Protein AF-A0A9P0Q7F2-F1 (afdb_monomer)

Organism: Acanthoscelides obtectus (NCBI:txid200917)

Structure (mmCIF, N/CA/C/O backbone):
data_AF-A0A9P0Q7F2-F1
#
_entry.id   AF-A0A9P0Q7F2-F1
#
loop_
_atom_site.group_PDB
_atom_site.id
_atom_site.type_symbol
_atom_site.label_atom_id
_atom_site.label_alt_id
_atom_site.label_comp_id
_atom_site.label_asym_id
_atom_site.label_entity_id
_atom_site.label_seq_id
_atom_site.pdbx_PDB_ins_code
_atom_site.Cartn_x
_atom_site.Cartn_y
_atom_site.Cartn_z
_atom_site.occupancy
_atom_site.B_iso_or_equiv
_atom_site.auth_seq_id
_atom_site.auth_comp_id
_atom_site.auth_asym_id
_atom_site.auth_atom_id
_atom_site.pdbx_PDB_model_num
ATOM 1 N N . MET A 1 1 ? 17.631 -4.843 -1.954 1.00 47.88 1 MET A N 1
ATOM 2 C CA . MET A 1 1 ? 16.238 -4.511 -2.322 1.00 47.88 1 MET A CA 1
ATOM 3 C C . MET A 1 1 ? 15.804 -3.339 -1.454 1.00 47.88 1 MET A C 1
ATOM 5 O O . MET A 1 1 ? 15.870 -3.463 -0.238 1.00 47.88 1 MET A O 1
ATOM 9 N N . PHE A 1 2 ? 15.489 -2.182 -2.038 1.00 54.12 2 PHE A N 1
ATOM 10 C CA . PHE A 1 2 ? 15.046 -1.016 -1.267 1.00 54.12 2 PHE A CA 1
ATOM 11 C C . PHE A 1 2 ? 13.573 -1.187 -0.888 1.00 54.12 2 PHE A C 1
ATOM 13 O O . PHE A 1 2 ? 12.737 -1.446 -1.750 1.00 54.12 2 PHE A O 1
ATOM 20 N N . ILE A 1 3 ? 13.256 -1.047 0.397 1.00 61.12 3 ILE A N 1
ATOM 21 C CA . ILE A 1 3 ? 11.877 -1.055 0.883 1.00 61.12 3 ILE A CA 1
ATOM 22 C C . ILE A 1 3 ? 11.264 0.326 0.612 1.00 61.12 3 ILE A C 1
ATOM 24 O O . ILE A 1 3 ? 11.660 1.315 1.224 1.00 61.12 3 ILE A O 1
ATOM 28 N N . SER A 1 4 ? 10.291 0.398 -0.299 1.00 71.50 4 SER A N 1
ATOM 29 C CA 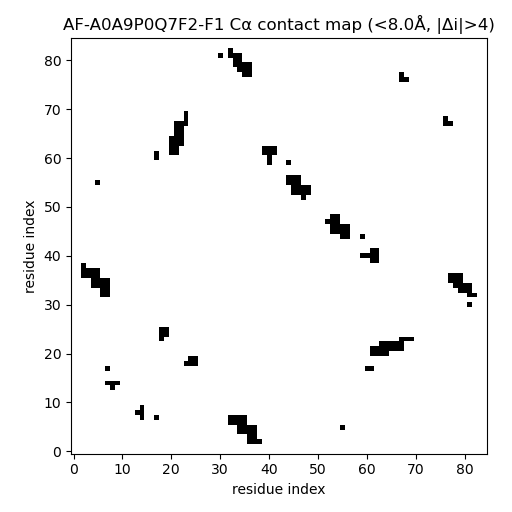. SER A 1 4 ? 9.439 1.584 -0.483 1.00 71.50 4 SER A CA 1
ATOM 30 C C . SER A 1 4 ? 8.137 1.466 0.318 1.00 71.50 4 SER A C 1
ATOM 32 O O . SER A 1 4 ? 7.657 0.353 0.553 1.00 71.50 4 SER A O 1
ATOM 34 N N . HIS A 1 5 ? 7.571 2.602 0.729 1.00 77.38 5 HIS A N 1
ATOM 35 C CA . HIS A 1 5 ? 6.316 2.690 1.479 1.00 77.38 5 HIS A CA 1
ATOM 36 C C . HIS A 1 5 ? 5.205 3.264 0.591 1.00 77.38 5 HIS A C 1
ATOM 38 O O . HIS A 1 5 ? 5.432 4.239 -0.127 1.00 77.38 5 HIS A O 1
ATOM 44 N N . LYS A 1 6 ? 4.015 2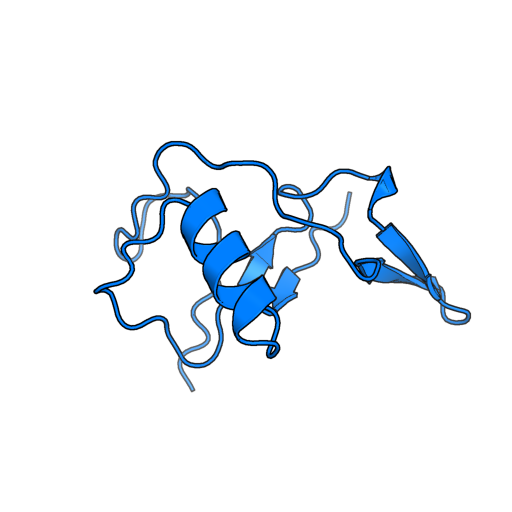.660 0.626 1.00 78.62 6 LYS A N 1
ATOM 45 C CA . LYS A 1 6 ? 2.832 3.051 -0.151 1.00 78.62 6 LYS A CA 1
ATOM 46 C C . LYS A 1 6 ? 1.725 3.526 0.776 1.00 78.62 6 LYS A C 1
ATOM 48 O O . LYS A 1 6 ? 1.457 2.888 1.786 1.00 78.62 6 LYS A O 1
ATOM 53 N N . ILE A 1 7 ? 1.113 4.653 0.439 1.00 78.94 7 ILE A N 1
ATOM 54 C CA . ILE A 1 7 ? -0.006 5.212 1.201 1.00 78.94 7 ILE A CA 1
ATOM 55 C C . ILE A 1 7 ? -1.254 4.378 0.904 1.00 78.94 7 ILE A C 1
ATOM 57 O O . ILE A 1 7 ? -1.412 3.880 -0.212 1.00 78.94 7 ILE A O 1
ATOM 61 N N . LEU A 1 8 ? -2.128 4.225 1.900 1.00 78.75 8 LEU A N 1
ATOM 62 C CA . LEU A 1 8 ? -3.481 3.718 1.674 1.00 78.75 8 LEU A CA 1
ATOM 63 C C . LEU A 1 8 ? -4.176 4.505 0.544 1.00 78.75 8 LEU A C 1
ATOM 65 O O . LEU A 1 8 ? -4.024 5.727 0.459 1.00 78.75 8 LEU A O 1
ATOM 69 N N . PRO A 1 9 ? -4.953 3.834 -0.318 1.00 81.25 9 PRO A N 1
ATOM 70 C CA . PRO A 1 9 ? -5.692 4.509 -1.369 1.00 81.25 9 PRO A CA 1
ATOM 71 C C . PRO A 1 9 ? -6.697 5.491 -0.763 1.00 81.25 9 PRO A C 1
ATOM 73 O O . PRO A 1 9 ? -7.364 5.188 0.225 1.00 81.25 9 PRO A O 1
ATOM 76 N N . SER A 1 10 ? -6.808 6.671 -1.375 1.00 80.06 10 SER A N 1
ATOM 77 C CA . SER A 1 10 ? -7.822 7.669 -1.010 1.00 80.06 10 SER A CA 1
ATOM 78 C C . SER A 1 10 ? -9.219 7.299 -1.515 1.00 80.06 10 SER A C 1
ATOM 80 O O . SER A 1 10 ? -10.204 7.832 -1.012 1.00 80.06 10 SER A O 1
ATOM 82 N N . ASP A 1 11 ? -9.301 6.398 -2.499 1.00 84.75 11 ASP A N 1
ATOM 83 C CA . ASP A 1 11 ? -10.564 5.842 -2.975 1.00 84.75 11 ASP A CA 1
ATOM 84 C C . ASP A 1 11 ? -11.238 5.008 -1.864 1.00 84.75 11 ASP A C 1
ATOM 86 O O . ASP A 1 11 ? -10.632 4.042 -1.387 1.00 84.75 11 ASP A O 1
ATOM 90 N N . PRO A 1 12 ? -12.479 5.333 -1.451 1.00 83.88 12 PRO A N 1
ATOM 91 C CA . PRO A 1 12 ? -13.139 4.659 -0.334 1.00 83.88 12 PRO A CA 1
ATOM 92 C C . PRO A 1 12 ? -13.366 3.159 -0.547 1.00 83.88 12 PRO A C 1
ATOM 94 O O . PRO A 1 12 ? -13.273 2.388 0.410 1.00 83.88 12 PRO A O 1
ATOM 97 N N . ALA A 1 13 ? -13.659 2.725 -1.776 1.00 86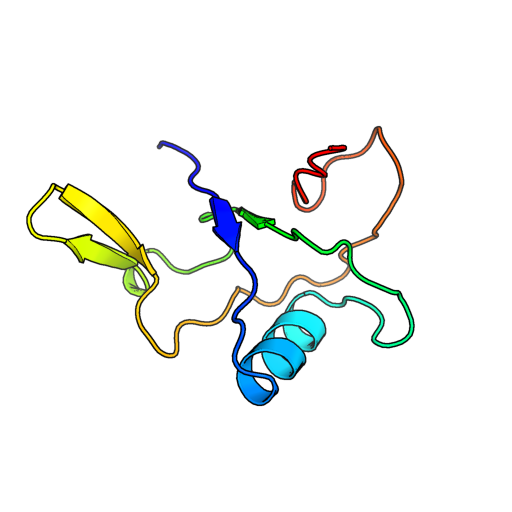.88 13 ALA A N 1
ATOM 98 C CA . ALA A 1 13 ? -13.929 1.319 -2.062 1.00 86.88 13 ALA A CA 1
ATOM 99 C C . ALA A 1 13 ? -12.643 0.490 -1.951 1.00 86.88 13 ALA A C 1
ATOM 101 O O . ALA A 1 13 ? -12.604 -0.517 -1.238 1.00 86.88 13 ALA A O 1
ATOM 102 N N . LYS A 1 14 ? -11.558 0.965 -2.569 1.00 85.44 14 LYS A N 1
ATOM 103 C CA . LYS A 1 14 ? -10.233 0.343 -2.486 1.00 85.44 14 LYS A CA 1
ATOM 104 C C . LYS A 1 14 ? -9.676 0.388 -1.062 1.00 85.44 14 LYS A C 1
ATOM 106 O O . LYS A 1 14 ? -9.057 -0.571 -0.608 1.00 85.44 14 LYS A O 1
ATOM 111 N N . HIS A 1 15 ? -9.959 1.458 -0.321 1.00 84.56 15 HIS A N 1
ATOM 112 C CA . HIS A 1 15 ? -9.582 1.596 1.084 1.00 84.56 15 HIS A CA 1
ATOM 113 C C . HIS A 1 15 ? -10.192 0.493 1.962 1.00 84.56 15 HIS A C 1
ATOM 115 O O . HIS A 1 15 ? -9.477 -0.138 2.741 1.00 84.56 15 HIS A O 1
ATOM 121 N N . ILE A 1 16 ? -11.487 0.199 1.795 1.00 84.94 16 ILE A N 1
ATOM 122 C CA . ILE A 1 16 ? -12.173 -0.878 2.531 1.00 84.94 16 ILE A CA 1
ATOM 123 C C . ILE A 1 16 ? -11.572 -2.250 2.197 1.00 84.94 16 ILE A C 1
ATOM 125 O O . ILE A 1 16 ? -11.375 -3.067 3.101 1.00 84.94 16 ILE A O 1
ATOM 129 N N . ILE A 1 17 ? -11.260 -2.498 0.921 1.00 87.00 17 ILE A N 1
ATOM 130 C CA . ILE A 1 17 ? -10.632 -3.750 0.472 1.00 87.00 17 ILE A CA 1
ATOM 131 C C . ILE A 1 17 ? -9.266 -3.920 1.139 1.00 87.00 17 ILE A C 1
ATOM 133 O O . ILE A 1 17 ? -9.007 -4.955 1.752 1.00 87.00 17 ILE A O 1
ATOM 137 N N . TRP A 1 18 ? -8.419 -2.891 1.093 1.00 86.62 18 TRP A N 1
ATOM 138 C CA . TRP A 1 18 ? -7.080 -2.939 1.676 1.00 86.62 18 TRP A CA 1
ATOM 139 C C . TRP A 1 18 ? -7.122 -3.153 3.189 1.00 86.62 18 TRP A C 1
ATOM 141 O O . TRP A 1 18 ? -6.425 -4.029 3.690 1.00 86.62 18 TRP A O 1
ATOM 151 N N . ILE A 1 19 ? -7.981 -2.434 3.917 1.00 83.38 19 ILE A N 1
ATOM 152 C CA . ILE A 1 19 ? -8.186 -2.647 5.362 1.00 83.38 19 ILE A CA 1
ATOM 153 C C . ILE A 1 19 ? -8.570 -4.103 5.647 1.00 83.38 19 ILE A C 1
ATOM 155 O O . ILE A 1 19 ? -8.002 -4.729 6.543 1.00 83.38 19 ILE A O 1
ATOM 159 N N . SER A 1 20 ? -9.486 -4.661 4.850 1.00 83.50 20 SER A N 1
ATOM 160 C CA . SER A 1 20 ? -9.932 -6.046 4.998 1.00 83.50 20 SER A CA 1
ATOM 161 C C . SER A 1 20 ? -8.818 -7.058 4.718 1.00 83.50 20 SER A C 1
ATOM 163 O O . SER A 1 20 ? -8.706 -8.047 5.438 1.00 83.50 20 SER A O 1
ATOM 165 N N . LEU A 1 21 ? -7.997 -6.832 3.689 1.00 84.38 21 LEU A N 1
ATOM 166 C CA . LEU A 1 21 ? -6.876 -7.707 3.325 1.00 84.38 21 LEU A CA 1
ATOM 167 C C . LEU A 1 21 ? -5.751 -7.668 4.357 1.00 84.38 21 LEU A C 1
ATOM 169 O O . LEU A 1 21 ? -5.097 -8.680 4.606 1.00 84.38 21 LEU A O 1
ATOM 173 N N . LEU A 1 22 ? -5.544 -6.510 4.974 1.00 80.00 22 LEU A N 1
ATOM 174 C CA . LEU A 1 22 ? -4.556 -6.316 6.026 1.00 80.00 22 LEU A CA 1
ATOM 175 C C . LEU A 1 22 ? -5.044 -6.827 7.386 1.00 80.00 22 LEU A C 1
ATOM 177 O O . LEU A 1 22 ? -4.287 -6.760 8.342 1.00 80.00 22 LEU A O 1
ATOM 181 N N . GLY A 1 23 ? -6.291 -7.296 7.511 1.00 77.12 23 GLY A N 1
ATOM 182 C CA . GLY A 1 23 ? -6.847 -7.726 8.797 1.00 77.12 23 GLY A CA 1
ATOM 183 C C . GLY A 1 23 ? -6.946 -6.591 9.822 1.00 77.12 23 GLY A C 1
ATOM 184 O O . GLY A 1 23 ? -6.924 -6.839 11.026 1.00 77.12 23 GLY A O 1
ATOM 185 N N . ILE A 1 24 ? -7.022 -5.344 9.352 1.00 76.19 24 ILE A N 1
ATOM 186 C CA . ILE A 1 24 ? -7.215 -4.178 10.206 1.00 76.19 24 ILE A CA 1
ATOM 187 C C . ILE A 1 24 ? -8.689 -4.135 10.602 1.00 76.19 24 ILE A C 1
ATOM 189 O O . ILE A 1 24 ? -9.583 -4.182 9.756 1.00 76.19 24 ILE A O 1
ATOM 193 N N . ASP A 1 25 ? -8.931 -4.033 11.903 1.00 70.75 25 ASP A N 1
ATOM 194 C CA . ASP A 1 25 ? -10.271 -3.854 12.442 1.00 70.75 25 ASP A CA 1
ATOM 195 C C . ASP A 1 25 ? -10.891 -2.554 11.907 1.00 70.75 25 ASP A C 1
ATOM 197 O O . ASP A 1 25 ? -10.298 -1.479 12.022 1.00 70.75 25 ASP A O 1
ATOM 201 N N . ARG A 1 26 ? -12.088 -2.659 11.324 1.00 66.38 26 ARG A N 1
ATOM 202 C CA . ARG A 1 26 ? -12.822 -1.525 10.747 1.00 66.38 26 ARG A CA 1
ATOM 203 C C . ARG A 1 26 ? -13.226 -0.498 11.803 1.00 66.38 26 ARG A C 1
ATOM 205 O O . ARG A 1 26 ? -13.436 0.658 11.451 1.00 66.38 26 ARG A O 1
ATOM 212 N N . GLU A 1 27 ? -13.331 -0.906 13.067 1.00 66.12 27 GLU A N 1
ATOM 213 C CA . GLU A 1 27 ? -13.665 -0.013 14.179 1.00 66.12 27 GLU A CA 1
ATOM 214 C C . GLU A 1 27 ? -12.448 0.772 14.690 1.00 66.12 27 GLU A C 1
ATOM 216 O O . GLU A 1 27 ? -12.599 1.774 15.392 1.00 66.12 27 GLU A O 1
ATOM 221 N N . LYS A 1 28 ? -11.224 0.371 14.314 1.00 66.75 28 LYS A N 1
ATOM 222 C CA . LYS A 1 28 ? -10.011 1.100 14.689 1.00 66.75 28 LYS A CA 1
ATOM 223 C C . LYS A 1 28 ? -9.791 2.282 13.757 1.00 66.75 28 LYS A C 1
ATOM 225 O O . LYS A 1 28 ? -9.571 2.130 12.557 1.00 66.75 28 LYS A O 1
ATOM 230 N N . THR A 1 29 ? -9.751 3.476 14.339 1.00 67.19 29 THR A N 1
ATOM 231 C CA . THR A 1 29 ? -9.358 4.690 13.628 1.00 67.19 29 THR A CA 1
ATOM 232 C C . THR A 1 29 ? -7.905 4.568 13.183 1.00 67.19 29 THR A C 1
ATOM 234 O O . THR A 1 29 ? -6.983 4.578 14.004 1.00 67.19 29 THR A O 1
ATOM 237 N N . LEU A 1 30 ? -7.684 4.449 11.875 1.00 67.88 30 LEU A N 1
ATOM 238 C CA . LEU A 1 30 ? -6.338 4.512 11.326 1.00 67.88 30 LEU A CA 1
ATOM 239 C C . LEU A 1 30 ? -5.796 5.946 11.414 1.00 67.88 30 LEU A C 1
ATOM 241 O O . LEU A 1 30 ? -6.547 6.908 11.223 1.00 67.88 30 LEU A O 1
ATOM 245 N N . PRO A 1 31 ? -4.490 6.119 11.681 1.00 68.69 31 PRO A N 1
ATOM 246 C CA . PRO A 1 31 ? -3.853 7.418 11.564 1.00 68.69 31 PRO A CA 1
ATOM 247 C C . PRO A 1 31 ? -4.043 7.996 10.166 1.00 68.69 31 PRO A C 1
ATOM 249 O O . PRO A 1 31 ? -4.046 7.268 9.170 1.00 68.69 31 PRO A O 1
ATOM 252 N N . LYS A 1 32 ? -4.081 9.331 10.102 1.00 65.38 32 LYS A N 1
ATOM 253 C CA . LYS A 1 32 ? -4.226 10.108 8.862 1.00 65.38 32 LYS A CA 1
ATOM 254 C C . LYS A 1 32 ? -3.210 9.722 7.780 1.00 65.38 32 LYS A C 1
ATOM 256 O O . LYS A 1 32 ? -3.508 9.843 6.598 1.00 65.38 32 LYS A O 1
ATOM 261 N N . LEU A 1 33 ? -2.029 9.253 8.186 1.00 67.44 33 LEU A N 1
ATOM 262 C CA . LEU A 1 33 ? -1.037 8.674 7.294 1.00 67.44 33 LEU A CA 1
ATOM 263 C C . LEU A 1 33 ? -0.738 7.240 7.730 1.00 67.44 33 LEU A C 1
ATOM 265 O O . LEU A 1 33 ? -0.097 7.008 8.752 1.00 67.44 33 LEU A O 1
ATOM 269 N N . THR A 1 34 ? -1.199 6.290 6.927 1.00 73.12 34 THR A N 1
ATOM 270 C CA . THR A 1 34 ? -0.888 4.871 7.083 1.00 73.12 34 THR A CA 1
ATOM 271 C C . THR A 1 34 ? -0.150 4.405 5.841 1.00 73.12 34 THR A C 1
ATOM 273 O O . THR A 1 34 ? -0.580 4.649 4.710 1.00 73.12 34 THR A O 1
ATOM 276 N N . LEU A 1 35 ? 0.990 3.765 6.076 1.00 77.81 35 LEU A N 1
ATOM 277 C CA . LEU A 1 35 ? 1.921 3.330 5.051 1.00 77.81 35 LEU A CA 1
ATOM 278 C C . LEU A 1 35 ? 2.058 1.810 5.069 1.00 77.81 35 LEU A C 1
ATOM 280 O O . LEU A 1 35 ? 2.120 1.193 6.130 1.00 77.81 35 LEU A O 1
ATOM 284 N N . ILE A 1 36 ? 2.155 1.226 3.881 1.00 80.25 36 ILE A N 1
ATOM 285 C CA . ILE A 1 36 ? 2.326 -0.204 3.656 1.00 80.25 36 ILE A CA 1
ATOM 286 C C . ILE A 1 36 ? 3.654 -0.432 2.948 1.00 80.25 36 ILE A C 1
ATOM 288 O O . ILE A 1 36 ? 3.996 0.235 1.973 1.00 80.25 36 ILE A O 1
ATOM 292 N N . CYS A 1 37 ? 4.418 -1.390 3.450 1.00 81.62 37 CYS A N 1
ATOM 293 C CA . CYS A 1 37 ? 5.692 -1.785 2.876 1.00 81.62 37 CYS A CA 1
ATOM 294 C C . CYS A 1 37 ? 5.496 -2.459 1.506 1.00 81.62 37 CYS A C 1
ATOM 296 O O . CYS A 1 37 ? 4.639 -3.325 1.358 1.00 81.62 37 CYS A O 1
ATOM 298 N N . SER A 1 38 ? 6.328 -2.119 0.521 1.00 82.19 38 SER A N 1
ATOM 299 C CA . SER A 1 38 ? 6.299 -2.705 -0.834 1.00 82.19 38 SER A CA 1
ATOM 300 C C . SER A 1 38 ? 6.438 -4.228 -0.873 1.00 82.19 38 SER A C 1
ATOM 302 O O . SER A 1 38 ? 5.926 -4.843 -1.795 1.00 82.19 38 SER A O 1
ATOM 304 N N . LYS A 1 39 ? 7.035 -4.850 0.154 1.00 83.94 39 LYS A N 1
ATOM 305 C CA . LYS A 1 39 ? 7.089 -6.317 0.303 1.00 83.94 39 LYS A CA 1
ATOM 306 C C . LYS A 1 39 ? 5.713 -6.981 0.457 1.00 83.94 39 LYS A C 1
ATOM 308 O O . LYS A 1 39 ? 5.607 -8.197 0.377 1.00 83.94 39 LYS A O 1
ATOM 313 N N . ASN A 1 40 ? 4.685 -6.187 0.752 1.00 85.00 40 ASN A N 1
ATOM 314 C CA . ASN A 1 40 ? 3.314 -6.651 0.917 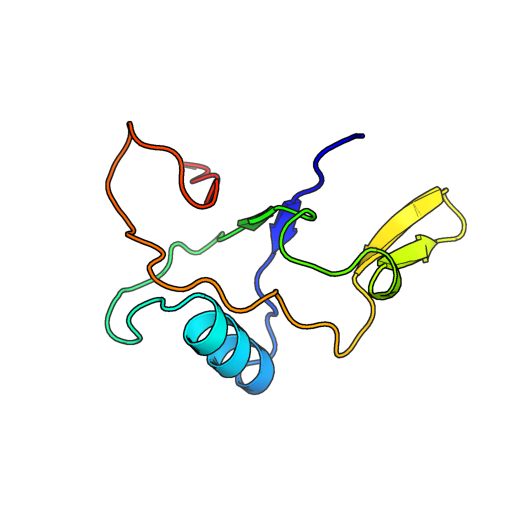1.00 85.00 40 ASN A CA 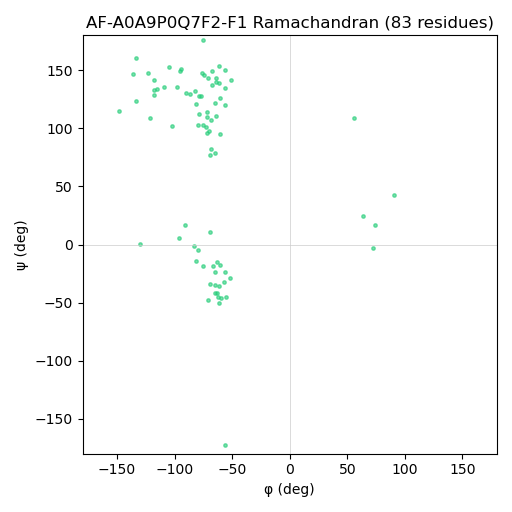1
ATOM 315 C C . ASN A 1 40 ? 2.538 -6.600 -0.404 1.00 85.00 40 ASN A C 1
ATOM 317 O O . ASN A 1 40 ? 1.319 -6.612 -0.370 1.00 85.00 40 ASN A O 1
ATOM 321 N N . PHE A 1 41 ? 3.212 -6.501 -1.544 1.00 86.88 41 PHE A N 1
ATOM 322 C CA . PHE A 1 41 ? 2.624 -6.523 -2.882 1.00 86.88 41 PHE A CA 1
ATOM 323 C C . PHE A 1 41 ? 3.455 -7.469 -3.748 1.00 86.88 41 PHE A C 1
ATOM 325 O O . PHE A 1 41 ? 4.610 -7.751 -3.414 1.00 86.88 41 PHE A O 1
ATOM 332 N N . TYR A 1 42 ? 2.903 -7.959 -4.857 1.00 88.69 42 TYR A N 1
ATOM 333 C CA . TYR A 1 42 ? 3.718 -8.720 -5.798 1.00 88.69 42 TYR A CA 1
ATOM 334 C C . TYR A 1 42 ? 4.609 -7.780 -6.612 1.00 88.69 42 TYR A C 1
ATOM 336 O O . TYR A 1 42 ? 4.190 -6.690 -6.988 1.00 88.69 42 TYR A O 1
ATOM 344 N N . ASP A 1 43 ? 5.806 -8.233 -6.991 1.00 88.38 43 ASP A N 1
ATOM 345 C CA . ASP A 1 43 ? 6.711 -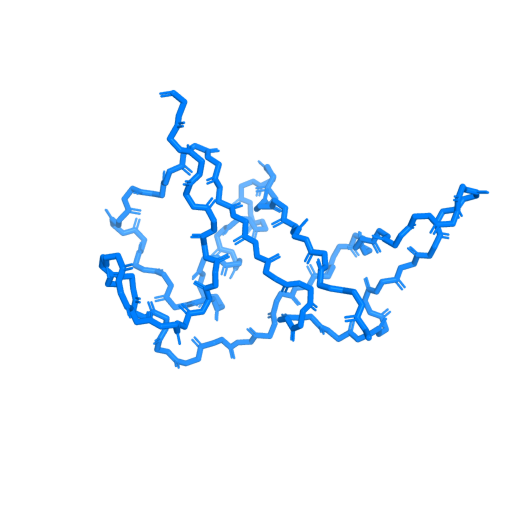7.439 -7.839 1.00 88.38 43 ASP A CA 1
ATOM 346 C C . ASP A 1 43 ? 6.056 -7.028 -9.173 1.00 88.38 43 ASP A C 1
ATOM 348 O O . ASP A 1 43 ? 6.296 -5.935 -9.682 1.00 88.38 43 ASP A O 1
ATOM 352 N N . LYS A 1 44 ? 5.160 -7.871 -9.711 1.00 89.62 44 LYS A N 1
ATOM 353 C CA . LYS A 1 44 ? 4.394 -7.589 -10.940 1.00 89.62 44 LYS A CA 1
ATOM 354 C C . LYS A 1 44 ? 3.400 -6.431 -10.799 1.00 89.62 44 LYS A C 1
ATOM 356 O O . LYS A 1 44 ? 2.949 -5.909 -11.821 1.00 89.62 44 LYS A O 1
ATOM 361 N N . ASP A 1 45 ? 3.039 -6.061 -9.573 1.00 90.50 45 ASP A N 1
ATOM 362 C CA . ASP A 1 45 ? 2.078 -4.996 -9.281 1.00 90.50 45 ASP A CA 1
ATOM 363 C C . ASP A 1 45 ? 2.736 -3.616 -9.309 1.00 90.50 45 ASP A C 1
ATOM 365 O O . ASP A 1 45 ? 2.064 -2.599 -9.142 1.00 90.50 45 ASP A O 1
ATOM 369 N N . PHE A 1 46 ? 4.046 -3.568 -9.549 1.00 89.50 46 PHE A N 1
ATOM 370 C CA . PHE A 1 46 ? 4.778 -2.331 -9.699 1.00 89.50 46 PHE A CA 1
ATOM 371 C C . PHE A 1 46 ? 5.128 -2.029 -11.155 1.00 89.50 46 PHE A C 1
ATOM 373 O O . PHE A 1 46 ? 5.276 -2.918 -12.000 1.00 89.50 46 PHE A O 1
ATOM 380 N N . GLU A 1 47 ? 5.265 -0.743 -11.440 1.00 90.75 47 GLU A N 1
ATOM 381 C CA . GLU A 1 47 ? 5.758 -0.209 -12.701 1.00 90.75 47 GLU A CA 1
ATOM 382 C C . GLU A 1 47 ? 6.744 0.926 -12.438 1.00 90.75 47 GLU A C 1
ATOM 384 O O . GLU A 1 47 ? 6.617 1.663 -11.462 1.00 90.75 47 GLU A O 1
ATOM 389 N N . ASN A 1 48 ? 7.745 1.067 -13.303 1.00 88.31 48 ASN A N 1
ATOM 390 C CA . ASN A 1 48 ? 8.662 2.195 -13.223 1.00 88.31 48 ASN A CA 1
ATOM 391 C C . ASN A 1 48 ? 8.116 3.341 -14.064 1.00 88.31 48 ASN A C 1
ATOM 393 O O . ASN A 1 48 ? 7.776 3.145 -15.231 1.00 88.31 48 ASN A O 1
ATOM 397 N N . ASP A 1 49 ? 8.061 4.534 -13.484 1.00 84.06 49 ASP A N 1
ATOM 398 C CA . ASP A 1 49 ? 7.778 5.732 -14.263 1.00 84.06 49 ASP A CA 1
ATOM 399 C C . ASP A 1 49 ? 8.993 6.172 -15.098 1.00 84.06 49 ASP A C 1
ATOM 401 O O . ASP A 1 49 ? 10.090 5.615 -15.001 1.00 84.06 49 ASP A O 1
ATOM 405 N N . LEU A 1 50 ? 8.807 7.214 -15.913 1.00 86.06 50 LEU A N 1
ATOM 406 C CA . LEU A 1 50 ? 9.863 7.783 -16.762 1.00 86.06 50 LEU A CA 1
ATOM 407 C C . LEU A 1 50 ? 11.073 8.315 -15.969 1.00 86.06 50 LEU A C 1
ATOM 409 O O . LEU A 1 50 ? 12.138 8.514 -16.547 1.00 86.06 50 LEU A O 1
ATOM 413 N N . ALA A 1 51 ? 10.924 8.545 -14.661 1.00 86.12 51 ALA A N 1
ATOM 414 C CA . ALA A 1 51 ? 11.987 8.976 -13.759 1.00 86.12 51 ALA A CA 1
ATOM 415 C C . ALA A 1 51 ? 12.634 7.801 -12.995 1.00 86.12 51 ALA A C 1
ATOM 417 O O . ALA A 1 51 ? 13.463 8.028 -12.113 1.00 86.12 51 ALA A O 1
ATOM 418 N N . GLY A 1 52 ? 12.259 6.553 -13.300 1.00 80.69 52 GLY A N 1
ATOM 419 C CA . GLY A 1 52 ? 12.763 5.355 -12.629 1.00 80.69 52 GLY A CA 1
ATOM 420 C C . GLY A 1 52 ? 12.204 5.147 -11.218 1.00 80.69 52 GLY A C 1
ATOM 421 O O . GLY A 1 52 ? 12.777 4.388 -10.434 1.00 80.69 52 GLY A O 1
ATOM 422 N N . ARG A 1 53 ? 11.107 5.823 -10.852 1.00 81.50 53 ARG A N 1
ATOM 423 C CA . ARG A 1 53 ? 10.423 5.610 -9.572 1.00 81.50 53 ARG A CA 1
ATOM 424 C C . ARG A 1 53 ? 9.508 4.402 -9.684 1.00 81.50 53 ARG A C 1
ATOM 426 O O . ARG A 1 53 ? 8.687 4.320 -10.592 1.00 81.50 53 ARG A O 1
ATOM 433 N N . ASN A 1 54 ? 9.598 3.520 -8.695 1.00 83.19 54 ASN A N 1
ATOM 434 C CA . ASN A 1 54 ? 8.760 2.334 -8.618 1.00 83.19 54 ASN A CA 1
ATOM 435 C C . ASN A 1 54 ? 7.365 2.700 -8.079 1.00 83.19 54 ASN A C 1
ATOM 437 O O . ASN A 1 54 ? 7.194 2.940 -6.875 1.00 83.19 54 ASN A O 1
ATOM 441 N N . LEU A 1 55 ? 6.375 2.787 -8.958 1.00 85.00 55 LEU A N 1
ATOM 442 C CA . LEU A 1 55 ? 4.981 3.098 -8.661 1.00 85.00 55 LEU A CA 1
ATOM 443 C C . LEU A 1 55 ? 4.167 1.815 -8.517 1.00 85.00 55 LEU A C 1
ATOM 445 O O . LEU A 1 55 ? 4.485 0.791 -9.108 1.00 85.00 55 LEU A O 1
ATOM 449 N N . LEU A 1 56 ? 3.136 1.870 -7.679 1.00 86.44 56 LEU A N 1
ATOM 450 C CA . LEU A 1 56 ? 2.186 0.773 -7.557 1.00 86.44 56 LEU A CA 1
ATOM 451 C C . LEU A 1 56 ? 1.104 0.974 -8.623 1.00 86.44 56 LEU A C 1
ATOM 453 O O . LEU A 1 56 ? 0.553 2.073 -8.706 1.00 86.44 56 LEU A O 1
ATOM 457 N N . LYS A 1 57 ? 0.817 -0.062 -9.411 1.00 88.75 57 LYS A N 1
ATOM 458 C CA . LYS A 1 57 ? -0.195 -0.021 -10.470 1.00 88.75 57 LYS A CA 1
ATOM 459 C C . LYS A 1 57 ? -1.579 0.265 -9.911 1.00 88.75 57 LYS A C 1
ATOM 461 O O . LYS A 1 57 ? -1.911 -0.092 -8.772 1.00 88.75 57 LYS A O 1
ATOM 466 N N . ASP A 1 58 ? -2.420 0.855 -10.752 1.00 82.38 58 ASP A N 1
ATOM 467 C CA . ASP A 1 58 ? -3.831 0.948 -10.419 1.00 82.38 58 ASP A CA 1
ATOM 468 C C . ASP A 1 58 ? -4.463 -0.454 -10.337 1.00 82.38 58 ASP A C 1
ATOM 470 O O . ASP A 1 58 ? -4.065 -1.381 -11.039 1.00 82.38 58 ASP A O 1
ATOM 474 N N . GLY A 1 59 ? -5.388 -0.634 -9.398 1.00 83.94 59 GLY A N 1
ATOM 475 C CA . GLY A 1 59 ? -5.965 -1.946 -9.068 1.00 83.94 59 GLY A CA 1
ATOM 476 C C . GLY A 1 59 ? -5.058 -2.938 -8.320 1.00 83.94 59 GLY A C 1
ATOM 477 O O . GLY A 1 59 ? -5.539 -4.000 -7.946 1.00 83.94 59 GLY A O 1
ATOM 478 N N . ALA A 1 60 ? -3.787 -2.621 -8.052 1.00 88.88 60 ALA A N 1
ATOM 479 C CA . ALA A 1 60 ? -2.960 -3.474 -7.198 1.00 88.88 60 ALA A CA 1
ATOM 480 C C . ALA A 1 60 ? -3.504 -3.527 -5.764 1.00 88.88 60 ALA A C 1
ATOM 482 O O . ALA A 1 60 ? -3.884 -2.491 -5.205 1.00 88.88 60 ALA A O 1
ATOM 483 N N . ASP A 1 61 ? -3.460 -4.715 -5.168 1.00 90.06 61 ASP A N 1
ATOM 484 C CA . ASP A 1 61 ? -3.908 -4.980 -3.806 1.00 90.06 61 ASP A CA 1
ATOM 485 C C . ASP A 1 61 ? -2.775 -5.577 -2.967 1.00 90.06 61 ASP A C 1
ATOM 487 O O . ASP A 1 61 ? -1.928 -6.305 -3.495 1.00 90.06 61 ASP A O 1
ATOM 491 N N . PRO A 1 62 ? -2.726 -5.283 -1.656 1.00 88.31 62 PRO A N 1
ATOM 492 C CA . PRO A 1 62 ? -1.747 -5.893 -0.784 1.00 88.31 62 PRO A CA 1
ATOM 493 C C . PRO A 1 62 ? -2.025 -7.391 -0.637 1.00 88.31 62 PRO A C 1
ATOM 495 O O . PRO A 1 62 ? -3.169 -7.849 -0.627 1.00 88.31 62 PRO A O 1
ATOM 498 N N . LEU A 1 63 ? -0.958 -8.157 -0.444 1.00 86.75 63 LEU A N 1
ATOM 499 C CA . LEU A 1 63 ? -1.033 -9.546 -0.022 1.00 86.75 63 LEU A CA 1
ATOM 500 C C . LEU A 1 63 ? -1.827 -9.628 1.280 1.00 86.75 63 LEU A C 1
ATOM 502 O O . LEU A 1 63 ? -1.595 -8.845 2.205 1.00 86.75 63 LEU A O 1
ATOM 506 N N . ARG A 1 64 ? -2.746 -10.594 1.356 1.00 78.88 64 ARG A N 1
ATOM 507 C CA . ARG A 1 64 ? -3.523 -10.849 2.569 1.00 78.88 64 ARG A CA 1
ATOM 508 C C . ARG A 1 64 ? -2.568 -11.102 3.735 1.00 78.88 64 ARG A C 1
ATOM 510 O O . ARG A 1 64 ? -1.767 -12.035 3.692 1.00 78.88 64 ARG A O 1
ATOM 517 N N . MET A 1 65 ? -2.662 -10.270 4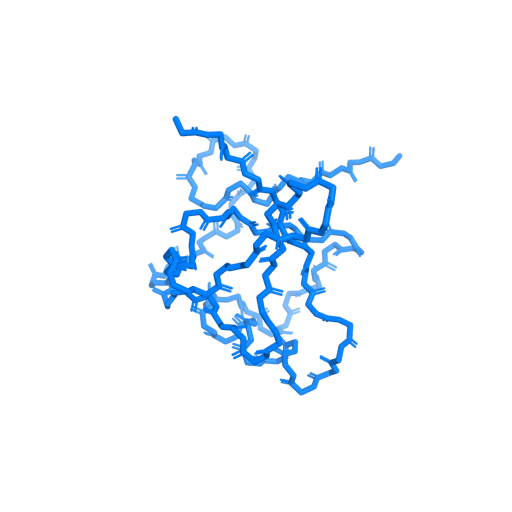.767 1.00 69.38 65 MET A N 1
ATOM 518 C CA . MET A 1 65 ? -1.861 -10.398 5.979 1.00 69.38 65 MET A CA 1
ATOM 519 C C . MET A 1 65 ? -2.751 -11.019 7.048 1.00 69.38 65 MET A C 1
ATOM 521 O O . MET A 1 65 ? -3.615 -10.358 7.619 1.00 69.38 65 MET A O 1
ATOM 525 N N . GLU A 1 66 ? -2.575 -12.313 7.304 1.00 54.78 66 GLU A N 1
ATOM 526 C CA . GLU A 1 66 ? -3.260 -12.956 8.422 1.00 54.78 66 GLU A CA 1
ATOM 527 C C . GLU A 1 66 ? -2.606 -12.466 9.726 1.00 54.78 66 GLU A C 1
ATOM 529 O O . GLU A 1 66 ? -1.451 -12.778 10.006 1.00 54.78 66 GLU A O 1
ATOM 534 N N . GLY A 1 67 ? -3.325 -11.649 10.506 1.00 45.47 67 GLY A N 1
ATOM 535 C CA . GLY A 1 67 ? -2.910 -11.269 11.862 1.00 45.47 67 GLY A CA 1
ATOM 536 C C . GLY A 1 67 ? -2.060 -10.001 11.987 1.00 45.47 67 GLY A C 1
ATOM 537 O O . GLY A 1 67 ? -1.120 -9.979 12.781 1.00 45.47 67 GLY A O 1
ATOM 538 N N . LEU A 1 68 ? -2.384 -8.924 11.263 1.00 48.22 68 LEU A N 1
ATOM 539 C CA . LEU A 1 68 ? -1.750 -7.616 11.467 1.00 48.22 68 LEU A CA 1
ATOM 540 C C . LEU A 1 68 ? -2.170 -7.026 12.824 1.00 48.22 68 LEU A C 1
ATOM 542 O O . LEU A 1 68 ? -3.103 -6.233 12.951 1.00 48.22 68 LEU A O 1
ATOM 546 N N . ALA A 1 69 ? -1.487 -7.461 13.880 1.00 40.66 69 ALA A N 1
ATOM 547 C CA . ALA A 1 69 ? -1.643 -6.902 15.205 1.00 40.66 69 ALA A CA 1
ATOM 548 C C . ALA A 1 69 ? -1.092 -5.474 15.190 1.00 40.66 69 ALA A C 1
ATOM 550 O O . ALA A 1 69 ? 0.117 -5.254 15.159 1.00 40.66 69 ALA A O 1
ATOM 551 N N . ILE A 1 70 ? -1.989 -4.489 15.240 1.00 46.62 70 ILE A N 1
ATOM 552 C CA . ILE A 1 70 ? -1.634 -3.112 15.585 1.00 46.62 70 ILE A CA 1
ATOM 553 C C . ILE A 1 70 ? -1.258 -3.109 17.074 1.00 46.62 70 ILE A C 1
ATOM 555 O O . ILE A 1 70 ? -2.070 -2.764 17.932 1.00 46.62 70 ILE A O 1
ATOM 559 N N . SER A 1 71 ? -0.061 -3.590 17.405 1.00 36.47 71 SER A N 1
ATOM 560 C CA . SER A 1 71 ? 0.527 -3.441 18.732 1.00 36.47 71 SER A CA 1
ATOM 561 C C . SER A 1 71 ? 1.483 -2.260 18.709 1.00 36.47 71 SER A C 1
ATOM 563 O O . SER A 1 71 ? 2.267 -2.112 17.774 1.00 36.47 71 SER A O 1
ATOM 565 N N . GLY A 1 72 ? 1.414 -1.426 19.745 1.00 40.25 72 GLY A N 1
ATOM 566 C CA . GLY A 1 72 ? 2.359 -0.339 19.974 1.00 40.25 72 GLY A CA 1
ATOM 567 C C . GLY A 1 72 ? 3.832 -0.797 20.045 1.00 40.25 72 GLY A C 1
ATOM 568 O O . GLY A 1 72 ? 4.168 -1.960 19.831 1.00 40.25 72 GLY A O 1
ATOM 569 N N . PRO A 1 73 ? 4.738 0.120 20.397 1.00 38.75 73 PRO A N 1
ATOM 570 C CA . PRO A 1 73 ? 5.887 0.542 19.588 1.00 38.75 73 PRO A CA 1
ATOM 571 C C . PRO A 1 73 ? 7.045 -0.451 19.358 1.00 38.75 73 PRO A C 1
ATOM 573 O O . PRO A 1 73 ? 8.065 -0.020 18.831 1.00 38.75 73 PRO A O 1
ATOM 576 N N . SER A 1 74 ? 6.945 -1.743 19.690 1.00 38.53 74 SER A N 1
ATOM 577 C CA . SER A 1 74 ? 8.153 -2.587 19.776 1.00 38.53 74 SER A CA 1
ATOM 578 C C . SER A 1 74 ? 8.159 -3.935 19.055 1.00 38.53 74 SER A C 1
ATOM 580 O O . SER A 1 74 ? 9.196 -4.586 19.105 1.00 38.53 74 SER A O 1
ATOM 582 N N . HIS A 1 75 ? 7.112 -4.377 18.349 1.00 31.84 75 HIS A N 1
ATOM 583 C CA . HIS A 1 75 ? 7.180 -5.680 17.664 1.00 31.84 75 HIS A CA 1
ATOM 584 C C . HIS A 1 75 ? 6.682 -5.628 16.215 1.00 31.84 75 HIS A C 1
ATOM 586 O O . HIS A 1 75 ? 5.586 -5.183 15.899 1.00 31.84 75 HIS A O 1
ATOM 592 N N . VAL A 1 76 ? 7.581 -6.045 15.326 1.00 42.38 76 VAL A N 1
ATOM 593 C CA . VAL A 1 76 ? 7.554 -5.910 13.869 1.00 42.38 76 VAL A CA 1
ATOM 594 C C . VAL A 1 76 ? 6.524 -6.850 13.237 1.00 42.38 76 VAL A C 1
ATOM 596 O O . VAL A 1 76 ? 6.849 -8.006 13.002 1.00 42.38 76 VAL A O 1
ATOM 599 N N . VAL A 1 77 ? 5.342 -6.353 12.855 1.00 38.31 77 VAL A N 1
ATOM 600 C CA . VAL A 1 77 ? 4.524 -6.916 11.759 1.00 38.31 77 VAL A CA 1
ATOM 601 C C . VAL A 1 77 ? 3.761 -5.763 11.100 1.00 38.31 77 VAL A C 1
ATOM 603 O O . VAL A 1 77 ? 2.955 -5.103 11.738 1.00 38.31 77 VAL A O 1
ATOM 606 N N . ALA A 1 78 ? 4.087 -5.500 9.828 1.00 39.59 78 ALA A N 1
ATOM 607 C CA . ALA A 1 78 ? 3.859 -4.246 9.101 1.00 39.59 78 ALA A CA 1
ATOM 608 C C . ALA A 1 78 ? 4.477 -3.024 9.800 1.00 39.59 78 ALA A C 1
ATOM 610 O O . ALA A 1 78 ? 3.996 -2.536 10.814 1.00 39.59 78 ALA A O 1
ATOM 611 N N . GLN A 1 79 ? 5.549 -2.475 9.221 1.00 42.31 79 GLN A N 1
ATOM 612 C CA . GLN A 1 79 ? 5.932 -1.094 9.512 1.00 42.31 79 GLN A CA 1
ATOM 613 C C . GLN A 1 79 ? 4.815 -0.180 8.977 1.00 42.31 79 GLN A C 1
ATOM 615 O O . GLN A 1 79 ? 4.945 0.405 7.905 1.00 42.31 79 GLN A O 1
ATOM 620 N N . LEU A 1 80 ? 3.701 -0.067 9.711 1.00 42.41 80 LEU A N 1
ATOM 621 C CA . LEU A 1 80 ? 2.966 1.184 9.767 1.00 42.41 80 LEU A CA 1
ATOM 622 C C . LEU A 1 80 ? 3.966 2.178 10.346 1.00 42.41 80 LEU A C 1
ATOM 624 O O . LEU A 1 80 ? 4.208 2.222 11.550 1.00 42.41 80 LEU A O 1
ATOM 628 N N . VAL A 1 81 ? 4.647 2.910 9.473 1.00 40.22 81 VAL A N 1
ATOM 629 C CA . VAL A 1 81 ? 5.487 4.016 9.912 1.00 40.22 81 VAL A CA 1
ATOM 630 C C . VAL A 1 81 ? 4.529 5.115 10.356 1.00 40.22 81 VAL A C 1
ATOM 632 O O . VAL A 1 81 ? 3.998 5.864 9.539 1.00 40.22 81 VAL A O 1
ATOM 635 N N . TYR A 1 82 ? 4.260 5.162 11.659 1.00 40.59 82 TYR A N 1
ATOM 636 C CA . TYR A 1 82 ? 3.535 6.253 12.292 1.00 40.59 82 TYR A CA 1
ATOM 637 C C . TYR A 1 82 ? 4.435 7.491 12.276 1.00 40.59 82 TYR A C 1
ATOM 639 O O . TYR A 1 82 ? 5.307 7.649 13.129 1.00 40.59 82 TYR A O 1
ATOM 647 N N . LEU A 1 83 ? 4.245 8.376 11.298 1.00 31.17 83 LEU A N 1
ATOM 648 C CA . LEU A 1 83 ? 4.803 9.724 11.366 1.00 31.17 83 LEU A CA 1
ATOM 649 C C . LEU A 1 83 ? 3.949 10.531 12.349 1.00 31.17 83 LEU A C 1
ATOM 651 O O . LEU A 1 83 ? 2.826 10.926 12.041 1.00 31.17 83 LEU A O 1
ATOM 655 N N . LYS A 1 84 ? 4.473 10.721 13.563 1.00 26.69 84 LYS A N 1
ATOM 656 C CA . LYS A 1 84 ? 3.960 11.710 14.514 1.00 26.69 84 LYS A CA 1
ATOM 657 C C . LYS A 1 84 ? 4.362 13.083 13.967 1.00 26.69 84 LYS A C 1
ATOM 659 O O . LYS A 1 84 ? 5.557 13.333 13.824 1.00 26.69 84 LYS A O 1
ATOM 664 N N . VAL A 1 85 ? 3.375 13.888 13.574 1.00 33.25 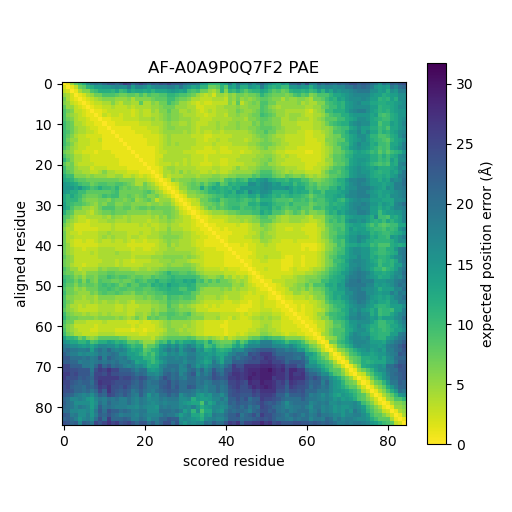85 VAL A N 1
ATOM 665 C CA . VAL A 1 85 ? 3.569 15.298 13.189 1.00 33.25 85 VAL A CA 1
ATOM 666 C C . VAL A 1 85 ? 3.821 16.122 14.443 1.00 33.25 85 VAL A C 1
ATOM 668 O O . VAL A 1 85 ? 3.149 15.823 15.458 1.00 33.25 85 VAL A O 1
#

Radius of gyration: 13.13 Å; Cα contacts (8 Å, |Δi|>4): 96; chains: 1; bounding box: 30×28×37 Å

Secondary structure (DSSP, 8-state):
----EEEPPSSHHHHHHHHHHTT--TTS---SS-EEEGGGS-GGGEEE-TTS-EEEPTT--PPP-TT-----TT--SS-------

Mean predicted aligned error: 9.65 Å

pLDDT: mean 70.47, std 18.95, range [26.69, 90.75]

Nearest PDB structures (foldseek):
  6eri-assembly1_AK  TM=3.135E-01  e=8.030E+00  Spinacia oleracea
  5anb-assembly1_E  TM=2.618E-01  e=6.194E+00  Dictyostelium discoideum

Solvent-accessible surface area (backbone atoms only — not comparable to full-atom values): 5542 Å² total; per-residue (Å²): 133,87,85,48,75,42,69,67,59,86,51,68,70,61,32,54,51,48,37,57,32,38,46,47,61,88,88,57,84,72,64,98,61,48,35,41,50,50,86,42,39,60,79,83,40,46,44,66,48,99,84,70,47,82,40,75,43,88,91,59,65,59,54,70,34,91,73,45,61,91,58,72,101,81,67,95,53,74,69,59,59,73,77,82,129

Sequence (85 aa):
MFISHKILP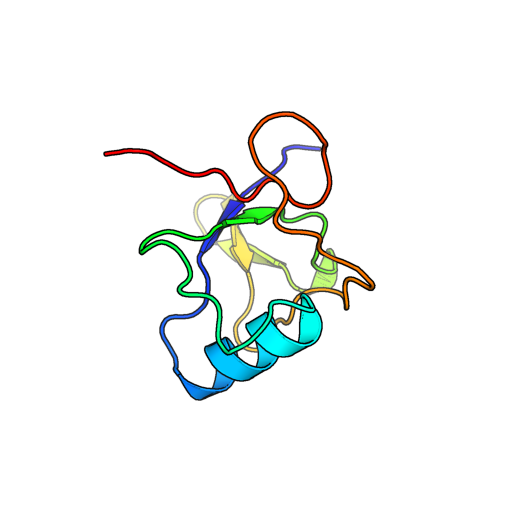SDPAKHIIWISLLGIDREKTLPKLTLICSKNFYDKDFENDLAGRNLLKDGADPLRMEGLAISGPSHVVAQLVYLKV

Foldseek 3Di:
DDKDKDWQDPPPVSNVVQCVLAVNDPPDDDPPTFIFIPVQFDPVQWDADPVRDTDGHPPTHGHRDDDPPPDDDDDDDTPRVPDDD